Protein AF-A0A7Y1TUT3-F1 (afdb_monomer_lite)

Radius of gyration: 25.34 Å; chains: 1; bounding box: 62×27×65 Å

Structure (mmCIF, N/CA/C/O backbone):
data_AF-A0A7Y1TUT3-F1
#
_entry.id   AF-A0A7Y1TUT3-F1
#
loop_
_atom_site.group_PDB
_atom_site.id
_atom_site.type_symbol
_atom_site.label_atom_id
_atom_site.label_alt_id
_atom_site.label_comp_id
_atom_site.label_asym_id
_atom_site.label_entity_id
_atom_site.label_seq_id
_atom_site.pdbx_PDB_ins_code
_atom_site.Cartn_x
_atom_site.Cartn_y
_atom_site.Cartn_z
_atom_site.occupancy
_atom_site.B_iso_or_equiv
_atom_site.auth_seq_id
_atom_site.auth_comp_id
_atom_site.auth_asym_id
_atom_site.auth_atom_id
_atom_site.pdbx_PDB_model_num
ATOM 1 N N . MET A 1 1 ? 11.309 -2.643 -51.539 1.00 39.34 1 MET A N 1
ATOM 2 C CA . MET A 1 1 ? 12.788 -2.597 -51.511 1.00 39.34 1 MET A CA 1
ATOM 3 C C . MET A 1 1 ? 13.209 -1.832 -50.266 1.00 39.34 1 MET A C 1
ATOM 5 O O . MET A 1 1 ? 12.883 -0.665 -50.175 1.00 39.34 1 MET A O 1
ATOM 9 N N . SER A 1 2 ? 13.599 -2.522 -49.189 1.00 39.97 2 SER A N 1
ATOM 10 C CA . SER A 1 2 ? 15.007 -2.813 -48.827 1.00 39.97 2 SER A CA 1
ATOM 11 C C . SER A 1 2 ? 15.806 -1.550 -48.480 1.00 39.97 2 SER A C 1
ATOM 13 O O . SER A 1 2 ? 15.879 -0.667 -49.313 1.00 39.97 2 SER A O 1
ATOM 15 N N . LYS A 1 3 ? 16.530 -1.4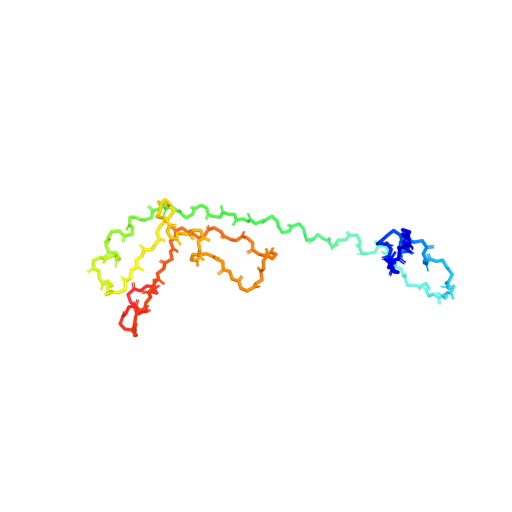30 -47.365 1.00 41.06 3 LYS A N 1
ATOM 16 C CA . LYS A 1 3 ? 16.717 -2.250 -46.155 1.00 41.06 3 LYS A CA 1
ATOM 17 C C . LYS A 1 3 ? 17.755 -1.482 -45.297 1.00 41.06 3 LYS A C 1
ATOM 19 O O . LYS A 1 3 ? 18.686 -0.931 -45.867 1.00 41.06 3 LYS A O 1
ATOM 24 N N . ILE A 1 4 ? 17.654 -1.601 -43.970 1.00 47.97 4 ILE A N 1
ATOM 25 C CA . ILE A 1 4 ? 18.757 -1.524 -42.982 1.00 47.97 4 ILE A CA 1
ATOM 26 C C . ILE A 1 4 ? 19.184 -0.113 -42.531 1.00 47.97 4 ILE A C 1
ATOM 28 O O . ILE A 1 4 ? 20.192 0.436 -42.961 1.00 47.97 4 ILE A O 1
ATOM 32 N N . ASP A 1 5 ? 18.450 0.391 -41.536 1.00 45.50 5 ASP A N 1
ATOM 33 C CA . ASP A 1 5 ? 18.959 1.302 -40.508 1.00 45.50 5 ASP A CA 1
ATOM 34 C C . ASP A 1 5 ? 20.210 0.726 -39.827 1.00 45.50 5 ASP A C 1
ATOM 36 O O . ASP A 1 5 ? 20.262 -0.462 -39.483 1.00 45.50 5 ASP A O 1
ATOM 40 N N . GLY A 1 6 ? 21.194 1.598 -39.596 1.00 52.69 6 GLY A N 1
ATOM 41 C CA . GLY A 1 6 ? 22.493 1.335 -38.975 1.00 52.69 6 GLY A CA 1
ATOM 42 C C . GLY A 1 6 ? 22.417 0.887 -37.514 1.00 52.69 6 GLY A C 1
ATOM 43 O O . GLY A 1 6 ? 22.863 1.582 -36.603 1.00 52.69 6 GLY A O 1
ATOM 44 N N . ARG A 1 7 ? 21.895 -0.319 -37.277 1.00 45.12 7 ARG A N 1
ATOM 45 C CA . ARG A 1 7 ? 22.048 -1.028 -36.006 1.00 45.12 7 ARG A CA 1
ATOM 46 C C . ARG A 1 7 ? 23.493 -1.493 -35.874 1.00 45.12 7 ARG A C 1
ATOM 48 O O . ARG A 1 7 ? 23.844 -2.591 -36.300 1.00 45.12 7 ARG A O 1
ATOM 55 N N . ILE A 1 8 ? 24.315 -0.694 -35.203 1.00 53.19 8 ILE A N 1
ATOM 56 C CA . ILE A 1 8 ? 25.503 -1.215 -34.527 1.00 53.19 8 ILE A CA 1
ATOM 57 C C . ILE A 1 8 ? 25.000 -2.224 -33.484 1.00 53.19 8 ILE A C 1
ATOM 59 O O . ILE A 1 8 ? 24.494 -1.877 -32.418 1.00 53.19 8 ILE A O 1
ATOM 63 N N . THR A 1 9 ? 25.049 -3.508 -33.830 1.00 56.41 9 THR A N 1
ATOM 64 C CA . THR A 1 9 ? 24.691 -4.603 -32.928 1.00 56.41 9 THR A CA 1
ATOM 65 C C . THR A 1 9 ? 25.669 -4.669 -31.758 1.00 56.41 9 THR A C 1
ATOM 67 O O . THR A 1 9 ? 26.884 -4.672 -31.956 1.00 56.41 9 THR A O 1
ATOM 70 N N . ARG A 1 10 ? 25.126 -4.842 -30.543 1.00 50.25 10 ARG A N 1
ATOM 71 C CA . ARG A 1 10 ? 25.810 -4.985 -29.234 1.00 50.25 10 ARG A CA 1
ATOM 72 C C . ARG A 1 10 ? 26.977 -5.994 -29.187 1.00 50.25 10 ARG A C 1
ATOM 74 O O . ARG A 1 10 ? 27.709 -6.040 -28.208 1.00 50.25 10 ARG A O 1
ATOM 81 N N . ARG A 1 11 ? 27.166 -6.798 -30.235 1.00 47.69 11 ARG A N 1
ATOM 82 C CA . ARG A 1 11 ? 28.243 -7.787 -30.380 1.00 47.69 11 ARG A CA 1
ATOM 83 C C . ARG A 1 11 ? 29.583 -7.181 -30.820 1.00 47.69 11 ARG A C 1
ATOM 85 O O . ARG A 1 11 ? 30.610 -7.812 -30.604 1.00 47.69 11 ARG A O 1
ATOM 92 N N . ALA A 1 12 ? 29.585 -5.978 -31.402 1.00 49.09 12 ALA A N 1
ATOM 93 C CA . ALA A 1 12 ? 30.807 -5.321 -31.878 1.00 49.09 12 ALA A CA 1
ATOM 94 C C . ALA A 1 12 ? 31.656 -4.704 -30.750 1.00 49.09 12 ALA A C 1
ATOM 96 O O . ALA A 1 12 ? 32.849 -4.496 -30.933 1.00 49.09 12 ALA A O 1
ATOM 97 N N . LEU A 1 13 ? 31.072 -4.463 -29.570 1.00 50.84 13 LEU A N 1
ATOM 98 C CA . LEU A 1 13 ? 31.771 -3.805 -28.462 1.00 50.84 13 LEU A CA 1
ATOM 99 C C . LEU A 1 13 ? 32.761 -4.736 -27.736 1.00 50.84 13 LEU A C 1
ATOM 101 O O . LEU A 1 13 ? 33.765 -4.279 -27.206 1.00 50.84 13 LEU A O 1
ATOM 105 N N . ILE A 1 14 ? 32.521 -6.052 -27.737 1.00 50.56 14 ILE A N 1
ATOM 106 C CA . ILE A 1 14 ? 33.295 -6.996 -26.906 1.00 50.56 14 ILE A CA 1
ATOM 107 C C . ILE A 1 14 ? 34.603 -7.451 -27.589 1.00 50.56 14 ILE A C 1
ATOM 109 O O . ILE A 1 14 ? 35.453 -8.058 -26.948 1.00 50.56 14 ILE A O 1
ATOM 113 N N . LYS A 1 15 ? 34.829 -7.131 -28.874 1.00 41.50 15 LYS A N 1
ATOM 114 C CA . LYS A 1 15 ? 36.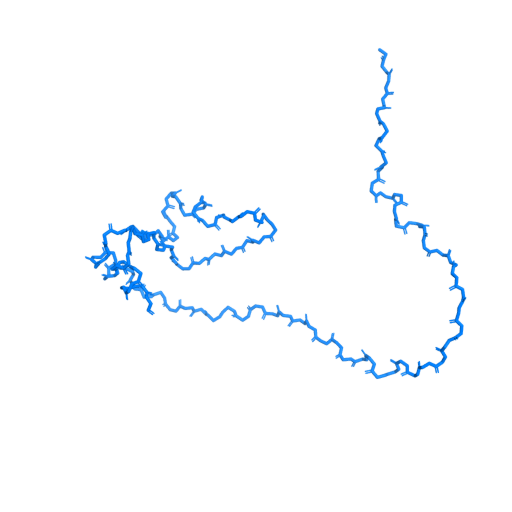019 -7.597 -29.619 1.00 41.50 15 LYS A CA 1
ATOM 115 C C . LYS A 1 15 ? 37.134 -6.551 -29.791 1.00 41.50 15 LYS A C 1
ATOM 117 O O . LYS A 1 15 ? 38.098 -6.826 -30.494 1.00 41.50 15 LYS A O 1
ATOM 122 N N . GLY A 1 16 ? 37.016 -5.378 -29.162 1.00 42.81 16 GLY A N 1
ATOM 123 C CA . GLY A 1 16 ? 37.890 -4.218 -29.401 1.00 42.81 16 GLY A CA 1
ATOM 124 C C . GLY A 1 16 ? 38.890 -3.854 -28.298 1.00 42.81 16 GLY A C 1
ATOM 125 O O . GLY A 1 16 ? 39.383 -2.735 -28.307 1.00 42.81 16 GLY A O 1
ATOM 126 N N . SER A 1 17 ? 39.188 -4.735 -27.341 1.00 45.19 17 SER A N 1
ATOM 127 C CA . SER A 1 17 ? 40.190 -4.462 -26.297 1.00 45.19 17 SER A CA 1
ATOM 128 C C . SER A 1 17 ? 41.368 -5.426 -26.430 1.00 45.19 17 SER A C 1
ATOM 130 O O . SER A 1 17 ? 41.459 -6.442 -25.750 1.00 45.19 17 SER A O 1
ATOM 132 N N . MET A 1 18 ? 42.257 -5.122 -27.370 1.00 46.59 18 MET A N 1
ATOM 133 C CA . MET A 1 18 ? 43.620 -5.642 -27.399 1.00 46.59 18 MET A CA 1
ATOM 134 C C . MET A 1 18 ? 44.557 -4.473 -27.702 1.00 46.59 18 MET A C 1
ATOM 136 O O . MET A 1 18 ? 44.287 -3.693 -28.610 1.00 46.59 18 MET A O 1
ATOM 140 N N . ALA A 1 19 ? 45.656 -4.433 -26.946 1.00 43.28 19 ALA A N 1
ATOM 141 C CA . ALA A 1 19 ? 46.812 -3.537 -27.028 1.00 43.28 19 ALA A CA 1
ATOM 142 C C . ALA A 1 19 ? 46.715 -2.172 -26.315 1.00 43.28 19 ALA A C 1
ATOM 144 O O . ALA A 1 19 ? 46.267 -1.181 -26.877 1.00 43.28 19 ALA A O 1
ATOM 145 N N . ALA A 1 20 ? 47.300 -2.106 -25.115 1.00 44.75 20 ALA A N 1
ATOM 146 C CA . ALA A 1 20 ? 48.457 -1.238 -24.877 1.00 44.75 20 ALA A CA 1
ATOM 147 C C . ALA A 1 20 ? 49.224 -1.718 -23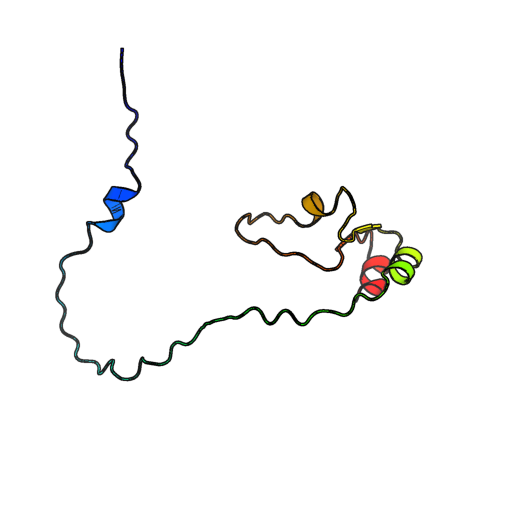.635 1.00 44.75 20 ALA A C 1
ATOM 149 O O . ALA A 1 20 ? 48.681 -1.810 -22.537 1.00 44.75 20 ALA A O 1
ATOM 150 N N . ALA A 1 21 ? 50.490 -2.058 -23.860 1.00 48.38 21 ALA A N 1
ATOM 151 C CA . ALA A 1 21 ? 51.481 -2.389 -22.854 1.00 48.38 21 ALA A CA 1
ATOM 152 C C . ALA A 1 21 ? 51.840 -1.156 -22.007 1.00 48.38 21 ALA A C 1
ATOM 154 O O . ALA A 1 21 ? 52.000 -0.059 -22.536 1.00 48.38 21 ALA A O 1
ATOM 155 N N . GLY A 1 22 ? 52.027 -1.361 -20.706 1.00 37.84 22 GLY A N 1
ATOM 156 C CA . GLY A 1 22 ? 52.562 -0.365 -19.785 1.00 37.84 22 GLY A CA 1
ATOM 157 C C . GLY A 1 22 ? 53.015 -1.051 -18.502 1.00 37.84 22 GLY A C 1
ATOM 158 O O . GLY A 1 22 ? 52.194 -1.541 -17.735 1.00 37.84 22 GLY A O 1
ATOM 159 N N . LEU A 1 23 ? 54.331 -1.143 -18.326 1.00 49.06 23 LEU A N 1
ATOM 160 C CA . LEU A 1 23 ? 55.023 -1.767 -17.201 1.00 49.06 23 LEU A CA 1
ATOM 161 C C . LEU A 1 23 ? 54.691 -1.037 -15.884 1.00 49.06 23 LEU A C 1
ATOM 163 O O . LEU A 1 23 ? 55.063 0.120 -15.714 1.00 49.06 23 LEU A O 1
ATOM 167 N N . ALA A 1 24 ? 54.064 -1.723 -14.931 1.00 43.12 24 ALA A N 1
ATOM 168 C CA . ALA A 1 24 ? 54.142 -1.376 -13.515 1.00 43.12 24 ALA A CA 1
ATOM 169 C C . ALA A 1 24 ? 54.047 -2.671 -12.698 1.00 43.12 24 ALA A C 1
ATOM 171 O O . ALA A 1 24 ? 52.968 -3.229 -12.512 1.00 43.12 24 ALA A O 1
ATOM 172 N N . LEU A 1 25 ? 55.200 -3.177 -12.253 1.00 52.78 25 LEU A N 1
ATOM 173 C CA . LEU A 1 25 ? 55.279 -4.243 -11.255 1.00 52.78 25 LEU A CA 1
ATOM 174 C C . LEU A 1 25 ? 54.865 -3.659 -9.900 1.00 52.78 25 LEU A C 1
ATOM 176 O O . LEU A 1 25 ? 55.700 -3.205 -9.122 1.00 52.78 25 LEU A O 1
ATOM 180 N N . VAL A 1 26 ? 53.562 -3.649 -9.643 1.00 49.19 26 VAL A N 1
ATOM 181 C CA . VAL A 1 26 ? 53.012 -3.621 -8.288 1.00 49.19 26 VAL A CA 1
ATOM 182 C C . VAL A 1 26 ? 52.508 -5.033 -8.014 1.00 49.19 26 VAL A C 1
ATOM 184 O O . VAL A 1 26 ? 51.801 -5.617 -8.833 1.00 49.19 26 VAL A O 1
ATOM 187 N N . ASP A 1 27 ? 52.944 -5.606 -6.900 1.00 45.50 27 ASP A N 1
ATOM 188 C CA . ASP A 1 27 ? 52.645 -6.973 -6.480 1.00 45.50 27 ASP A CA 1
ATOM 189 C C . ASP A 1 27 ? 51.134 -7.119 -6.190 1.00 45.50 27 ASP A C 1
ATOM 191 O O . ASP A 1 27 ? 50.627 -6.700 -5.151 1.00 45.50 27 ASP A O 1
ATOM 195 N N . ILE A 1 28 ? 50.380 -7.644 -7.163 1.00 52.41 28 ILE A N 1
ATOM 196 C CA . ILE A 1 28 ? 48.904 -7.765 -7.137 1.00 52.41 28 ILE A CA 1
ATOM 197 C C . ILE A 1 28 ? 48.437 -9.053 -6.422 1.00 52.41 28 ILE A C 1
ATOM 199 O O . ILE A 1 28 ? 47.240 -9.315 -6.295 1.00 52.41 28 ILE A O 1
ATOM 203 N N . SER A 1 29 ? 49.358 -9.840 -5.862 1.00 50.94 29 SER A N 1
ATOM 204 C CA . SER A 1 29 ? 49.038 -11.085 -5.148 1.00 50.94 29 SER A CA 1
ATOM 205 C C . SER A 1 29 ? 48.148 -10.891 -3.899 1.00 50.94 29 SER A C 1
ATOM 207 O O . SER A 1 29 ? 47.520 -11.847 -3.447 1.00 50.94 29 SER A O 1
ATOM 209 N N . ALA A 1 30 ? 47.988 -9.659 -3.398 1.00 49.41 30 ALA A N 1
ATOM 210 C CA . ALA A 1 30 ? 47.130 -9.338 -2.253 1.00 49.41 30 ALA A CA 1
ATOM 211 C C . ALA A 1 30 ? 45.671 -8.944 -2.588 1.00 49.41 30 ALA A C 1
ATOM 213 O O . ALA A 1 30 ? 44.873 -8.783 -1.667 1.00 49.41 30 ALA A O 1
ATOM 214 N N . ILE A 1 31 ? 45.259 -8.823 -3.861 1.00 56.44 31 ILE A N 1
ATOM 215 C CA . ILE A 1 31 ? 43.847 -8.491 -4.204 1.00 56.44 31 ILE A CA 1
ATOM 216 C C . ILE A 1 31 ? 42.957 -9.752 -4.254 1.00 56.44 31 ILE A C 1
ATOM 218 O O . ILE A 1 31 ? 41.784 -9.714 -4.630 1.00 56.44 31 ILE A O 1
ATOM 222 N N . ALA A 1 32 ? 43.465 -10.890 -3.779 1.00 54.56 32 ALA A N 1
ATOM 223 C CA . ALA A 1 32 ? 42.674 -12.083 -3.504 1.00 54.56 32 ALA A CA 1
ATOM 224 C C . ALA A 1 32 ? 41.825 -11.920 -2.226 1.00 54.56 32 ALA A C 1
ATOM 226 O O . ALA A 1 32 ? 41.920 -12.734 -1.317 1.00 54.56 32 ALA A O 1
ATOM 227 N N . SER A 1 33 ? 41.022 -10.856 -2.127 1.00 56.12 33 SER A N 1
ATOM 228 C CA . SER A 1 33 ? 39.950 -10.679 -1.130 1.00 56.12 33 SER A CA 1
ATOM 229 C C . SER A 1 33 ? 39.062 -9.472 -1.469 1.00 56.12 33 SER A C 1
ATOM 231 O O . SER A 1 33 ? 38.843 -8.602 -0.637 1.00 56.12 33 SER A O 1
ATOM 233 N N . THR A 1 34 ? 38.504 -9.395 -2.681 1.00 51.44 34 THR A N 1
ATOM 234 C CA . THR A 1 34 ? 37.254 -8.627 -2.860 1.00 51.44 34 THR A CA 1
ATOM 235 C C . THR A 1 34 ? 36.097 -9.610 -2.876 1.00 51.44 34 THR A C 1
ATOM 237 O O . THR A 1 34 ? 35.559 -9.982 -3.917 1.00 51.44 34 THR A O 1
ATOM 240 N N . GLN A 1 35 ? 35.746 -10.084 -1.681 1.00 61.97 35 GLN A N 1
ATOM 241 C CA . GLN A 1 35 ? 34.425 -10.640 -1.452 1.00 61.97 35 GLN A CA 1
ATOM 242 C C . GLN A 1 35 ? 33.431 -9.482 -1.413 1.00 61.97 35 GLN A C 1
ATOM 244 O O . GLN A 1 35 ? 33.399 -8.732 -0.448 1.00 61.97 35 GLN A O 1
ATOM 249 N N . GLN A 1 36 ? 32.571 -9.374 -2.421 1.00 55.62 36 GLN A N 1
ATOM 250 C CA . GLN A 1 36 ? 31.279 -8.718 -2.232 1.00 55.62 36 GLN A CA 1
ATOM 251 C C . GLN A 1 36 ? 30.178 -9.601 -2.825 1.00 55.62 36 GLN A C 1
ATOM 253 O O . GLN A 1 36 ? 29.423 -9.208 -3.709 1.00 55.62 36 GLN A O 1
ATOM 258 N N . SER A 1 37 ? 30.083 -10.833 -2.312 1.00 50.34 37 SER A N 1
ATOM 259 C CA . SER A 1 37 ? 28.814 -11.563 -2.326 1.00 50.34 37 SER A CA 1
ATOM 260 C C . SER A 1 37 ? 27.896 -10.906 -1.301 1.00 50.34 37 SER A C 1
ATOM 262 O O . SER A 1 37 ? 27.833 -11.310 -0.144 1.00 50.34 37 SER A O 1
ATOM 264 N N . GLY A 1 38 ? 27.199 -9.853 -1.726 1.00 48.94 38 GLY A N 1
ATOM 265 C CA . GLY A 1 38 ? 26.055 -9.308 -1.007 1.00 48.94 38 GLY A CA 1
ATOM 266 C C . GLY A 1 38 ? 24.878 -10.268 -1.129 1.00 48.94 38 GLY A C 1
ATOM 267 O O . GLY A 1 38 ? 23.935 -9.999 -1.870 1.00 48.94 38 GLY A O 1
ATOM 268 N N . ALA A 1 39 ? 24.937 -11.406 -0.434 1.00 52.78 39 ALA A N 1
ATOM 269 C CA . ALA A 1 39 ? 23.741 -12.177 -0.145 1.00 52.78 39 ALA A CA 1
ATOM 270 C C . ALA A 1 39 ? 22.806 -11.236 0.620 1.00 52.78 39 ALA A C 1
ATOM 272 O O . ALA A 1 39 ? 23.118 -10.806 1.729 1.00 52.78 39 ALA A O 1
ATOM 273 N N . ALA A 1 40 ? 21.702 -10.841 -0.014 1.00 59.12 40 ALA A N 1
ATOM 274 C CA . ALA A 1 40 ? 20.653 -10.085 0.639 1.00 59.12 40 ALA A CA 1
ATOM 275 C C . ALA A 1 40 ? 20.117 -10.951 1.780 1.00 59.12 40 ALA A C 1
ATOM 277 O O . ALA A 1 40 ? 19.283 -11.833 1.564 1.00 59.12 40 ALA A O 1
ATOM 278 N N . SER A 1 41 ? 20.643 -10.721 2.983 1.00 43.56 41 SER A N 1
ATOM 279 C CA . SER A 1 41 ? 20.114 -11.237 4.235 1.00 43.56 41 SER A CA 1
ATOM 280 C C . SER A 1 41 ? 18.673 -10.762 4.332 1.00 43.56 41 SER A C 1
ATOM 282 O O . SER A 1 41 ? 18.380 -9.658 4.786 1.00 43.56 41 SER A O 1
ATOM 284 N N . THR A 1 42 ? 17.762 -11.577 3.810 1.00 56.38 42 THR A N 1
ATOM 285 C CA . THR A 1 42 ? 16.331 -11.359 3.939 1.00 56.38 42 THR A CA 1
ATOM 286 C C . THR A 1 42 ? 16.007 -11.800 5.349 1.00 56.38 42 THR A C 1
ATOM 288 O O . THR A 1 42 ? 15.626 -12.944 5.585 1.00 56.38 42 THR A O 1
ATOM 291 N N . THR A 1 43 ? 16.244 -10.917 6.318 1.00 56.03 43 THR A N 1
ATOM 292 C CA . THR A 1 43 ? 15.680 -11.084 7.650 1.00 56.03 43 THR A CA 1
ATOM 293 C C . THR A 1 43 ? 14.176 -11.121 7.433 1.00 56.03 43 THR A C 1
ATOM 295 O O . THR A 1 43 ? 13.569 -10.102 7.106 1.00 56.03 43 THR A O 1
ATOM 298 N N . ALA A 1 44 ? 13.595 -12.320 7.482 1.00 58.66 44 ALA A N 1
ATOM 299 C CA . ALA A 1 44 ? 12.172 -12.518 7.304 1.00 58.66 44 ALA A CA 1
ATOM 300 C C . ALA A 1 44 ? 11.470 -11.765 8.433 1.00 58.66 44 ALA A C 1
ATOM 302 O O . ALA A 1 44 ? 11.411 -12.222 9.575 1.00 58.66 44 ALA A O 1
ATOM 303 N N . VAL A 1 45 ? 11.000 -10.559 8.123 1.00 62.06 45 VAL A N 1
ATOM 304 C CA . VAL A 1 45 ? 10.189 -9.774 9.040 1.00 62.06 45 VAL A CA 1
ATOM 305 C C . VAL A 1 45 ? 8.933 -10.594 9.280 1.00 62.06 45 VAL A C 1
ATOM 307 O O . VAL A 1 45 ? 8.145 -10.826 8.363 1.00 62.06 45 VAL A O 1
ATOM 310 N N . LYS A 1 46 ? 8.776 -11.083 10.512 1.00 55.97 46 LYS A N 1
ATOM 311 C CA . LYS A 1 46 ? 7.559 -11.756 10.960 1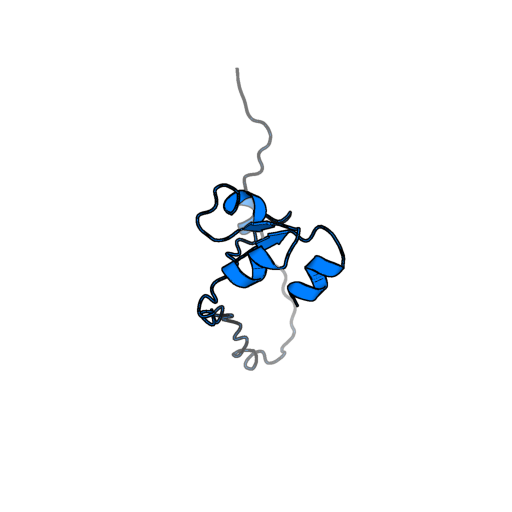.00 55.97 46 LYS A CA 1
ATOM 312 C C . LYS A 1 46 ? 6.396 -10.813 10.633 1.00 55.97 46 LYS A C 1
ATOM 314 O O . LYS A 1 46 ? 6.452 -9.667 11.090 1.00 55.97 46 LYS A O 1
ATOM 319 N N . PRO A 1 47 ? 5.401 -11.219 9.824 1.00 56.91 47 PRO A N 1
ATOM 320 C CA . PRO A 1 47 ? 4.349 -10.305 9.415 1.00 56.91 47 PRO A CA 1
ATOM 321 C C . PRO A 1 47 ? 3.589 -9.887 10.670 1.00 56.91 47 PRO A C 1
ATOM 323 O O . PRO A 1 47 ? 2.853 -10.677 11.261 1.00 56.91 47 PRO A O 1
ATOM 326 N N . LYS A 1 48 ? 3.813 -8.651 11.120 1.00 61.59 48 LYS A N 1
ATOM 327 C CA . LYS A 1 48 ? 2.890 -8.023 12.053 1.00 61.59 48 LYS A CA 1
ATOM 328 C C . LYS A 1 48 ? 1.588 -7.803 11.286 1.00 61.59 48 LYS A C 1
ATOM 330 O O . LYS A 1 48 ? 1.644 -7.386 10.126 1.00 61.59 48 LYS A O 1
ATOM 335 N N . PRO A 1 49 ? 0.427 -8.087 11.890 1.00 71.81 49 PRO A N 1
ATOM 336 C CA . PRO A 1 49 ? -0.833 -7.713 11.281 1.00 71.81 49 PRO A CA 1
ATOM 337 C C . PRO A 1 49 ? -0.831 -6.192 11.092 1.00 71.81 49 PRO A C 1
ATOM 339 O O . PRO A 1 49 ? -0.794 -5.444 12.063 1.00 71.81 49 PRO A O 1
ATOM 342 N N . PHE A 1 50 ? -0.870 -5.724 9.844 1.00 81.00 50 PHE A N 1
ATOM 343 C CA . PHE A 1 50 ? -0.974 -4.292 9.540 1.00 81.00 50 PHE A CA 1
ATOM 344 C C . PHE A 1 50 ? -2.368 -3.721 9.864 1.00 81.00 50 PHE A C 1
ATOM 346 O O . PHE A 1 50 ? -2.608 -2.545 9.625 1.00 81.00 50 PHE A O 1
ATOM 353 N N . ALA A 1 51 ? -3.288 -4.535 10.399 1.00 81.62 51 ALA A N 1
ATOM 354 C CA . ALA A 1 51 ? -4.655 -4.141 10.741 1.00 81.62 51 ALA A CA 1
ATOM 355 C C . ALA A 1 51 ? -4.697 -2.976 11.743 1.00 81.62 51 ALA A C 1
ATOM 357 O O . ALA A 1 51 ? -5.440 -2.018 11.538 1.00 81.62 51 ALA A O 1
ATOM 358 N N . ASP A 1 52 ? -3.843 -3.011 12.768 1.00 85.25 52 ASP A N 1
ATOM 359 C CA . ASP A 1 52 ? -3.747 -1.929 13.753 1.00 85.25 52 ASP A CA 1
ATOM 360 C C . ASP A 1 52 ? -3.293 -0.624 13.090 1.00 85.25 52 ASP A C 1
ATOM 362 O O . ASP A 1 52 ? -3.864 0.435 13.340 1.00 85.25 52 ASP A O 1
ATOM 366 N N . LEU A 1 53 ? -2.314 -0.705 12.184 1.00 84.56 53 LEU A N 1
ATOM 367 C CA . LEU A 1 53 ? -1.805 0.447 11.441 1.00 84.56 53 LEU A CA 1
ATOM 368 C C . LEU A 1 53 ? -2.874 1.037 10.506 1.00 84.56 53 LEU A C 1
ATOM 370 O O . LEU A 1 53 ? -3.050 2.252 10.460 1.00 84.56 53 LEU A O 1
ATOM 374 N N . VAL A 1 54 ? -3.640 0.179 9.823 1.00 84.50 54 VAL A N 1
ATOM 375 C CA . VAL A 1 54 ? -4.772 0.584 8.969 1.00 84.50 54 VAL A CA 1
ATOM 376 C C . VAL A 1 54 ? -5.827 1.356 9.763 1.00 84.50 54 VAL A C 1
ATOM 378 O O . VAL A 1 54 ? -6.419 2.284 9.228 1.00 84.50 54 VAL A O 1
ATOM 381 N N . SER A 1 55 ? -6.056 1.007 11.032 1.00 86.31 55 SER A N 1
ATOM 382 C CA . SER A 1 55 ? -7.039 1.708 11.871 1.00 86.31 55 SER A CA 1
ATOM 383 C C . SER A 1 55 ? -6.585 3.088 12.363 1.00 86.31 55 SER A C 1
ATOM 385 O O . SER A 1 55 ? -7.427 3.926 12.680 1.00 86.31 55 SER A O 1
ATOM 387 N N . ARG A 1 56 ? -5.270 3.322 12.449 1.00 86.69 56 ARG A N 1
ATOM 388 C CA . ARG A 1 56 ? -4.684 4.559 12.998 1.00 86.69 56 ARG A CA 1
ATOM 389 C C . ARG A 1 56 ? -4.350 5.583 11.923 1.00 86.69 56 ARG A C 1
ATOM 391 O O . ARG A 1 56 ? -4.382 6.782 12.184 1.00 86.69 56 ARG A O 1
ATOM 398 N N . MET A 1 57 ? -4.053 5.117 10.714 1.00 88.50 57 MET A N 1
ATOM 399 C CA . MET A 1 57 ? -3.767 5.977 9.576 1.00 88.50 57 MET A CA 1
ATOM 400 C C . MET A 1 57 ? -5.045 6.4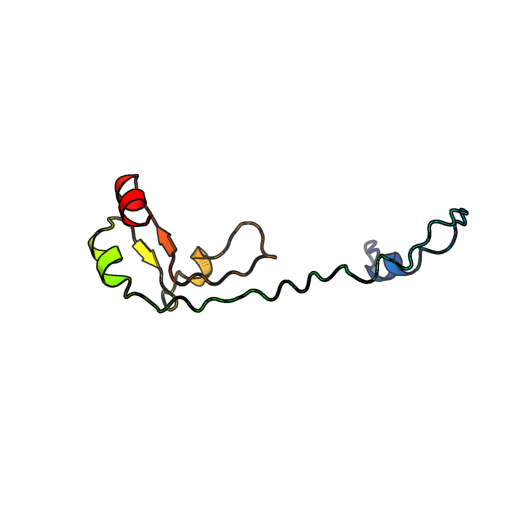49 8.885 1.00 88.50 57 MET A C 1
ATOM 402 O O . MET A 1 57 ? -5.992 5.691 8.685 1.00 88.50 57 MET A O 1
ATOM 406 N N . ARG A 1 58 ? -5.033 7.702 8.428 1.00 86.25 58 ARG A N 1
ATOM 407 C CA . ARG A 1 58 ? -6.025 8.202 7.462 1.00 86.25 58 ARG A CA 1
ATOM 408 C C . ARG A 1 58 ? -5.698 7.735 6.046 1.00 86.25 58 ARG A C 1
ATOM 410 O O . ARG A 1 58 ? -6.597 7.532 5.233 1.00 86.25 58 ARG A O 1
ATOM 417 N N . GLY A 1 59 ? -4.406 7.591 5.761 1.00 85.81 59 GLY A N 1
ATOM 418 C CA . GLY A 1 59 ? -3.885 6.995 4.540 1.00 85.81 59 GLY A CA 1
ATOM 419 C C . GLY A 1 59 ? -4.134 5.487 4.423 1.00 85.81 59 GLY A C 1
ATOM 420 O O . GLY A 1 59 ? -4.521 4.817 5.375 1.00 85.81 59 GLY A O 1
ATOM 421 N N . GLY A 1 60 ? -3.884 4.931 3.237 1.00 89.81 60 GLY A N 1
ATOM 422 C CA . GLY A 1 60 ? -4.067 3.500 2.969 1.00 89.81 60 GLY A CA 1
ATOM 423 C C . GLY A 1 60 ? -2.794 2.678 3.189 1.00 89.81 60 GLY A C 1
ATOM 424 O O . GLY A 1 60 ? -1.700 3.128 2.853 1.00 89.81 60 GLY A O 1
ATOM 425 N N . VAL A 1 61 ? -2.932 1.441 3.677 1.00 90.06 61 VAL A N 1
ATOM 426 C CA . VAL A 1 61 ? -1.839 0.451 3.704 1.00 90.06 61 VAL A CA 1
ATOM 427 C C . VAL A 1 61 ? -2.083 -0.599 2.624 1.00 90.06 61 VAL A C 1
ATOM 429 O O . VAL A 1 61 ? -3.119 -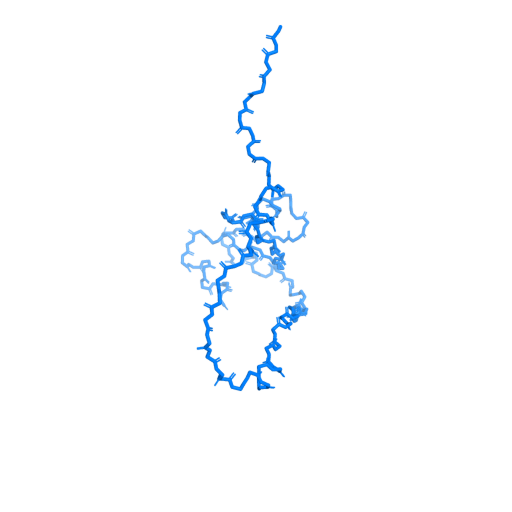1.260 2.599 1.00 90.06 61 VAL A O 1
ATOM 432 N N . ILE A 1 62 ? -1.118 -0.766 1.724 1.00 91.25 62 ILE A N 1
ATOM 433 C CA . ILE A 1 62 ? -1.171 -1.729 0.623 1.00 91.25 62 ILE A CA 1
ATOM 434 C C . ILE A 1 62 ? -0.254 -2.906 0.961 1.00 91.25 62 ILE A C 1
ATOM 436 O O . ILE A 1 62 ? 0.966 -2.758 1.007 1.00 91.25 62 ILE A O 1
ATOM 440 N N . ALA A 1 63 ? -0.840 -4.081 1.176 1.00 89.69 63 ALA A N 1
ATOM 441 C CA . ALA A 1 63 ? -0.123 -5.325 1.453 1.00 89.69 63 ALA A CA 1
ATOM 442 C C . ALA A 1 63 ? -0.025 -6.226 0.200 1.00 89.69 63 ALA A C 1
ATOM 444 O O . ALA A 1 63 ? -0.797 -6.040 -0.751 1.00 89.69 63 ALA A O 1
ATOM 445 N N . PRO A 1 64 ? 0.892 -7.214 0.184 1.00 88.31 64 PRO A N 1
ATOM 446 C CA . PRO A 1 64 ? 0.915 -8.265 -0.828 1.00 88.31 64 PRO A CA 1
ATOM 447 C C . PRO A 1 64 ? -0.470 -8.915 -0.969 1.00 88.31 64 PRO A C 1
ATOM 449 O O . PRO A 1 64 ? -1.060 -9.340 0.021 1.00 88.31 64 PRO A O 1
ATOM 452 N N . GLY A 1 65 ? -1.001 -8.958 -2.192 1.00 86.44 65 GLY A N 1
ATOM 453 C CA . GLY A 1 65 ? -2.364 -9.428 -2.490 1.00 86.44 65 GLY A CA 1
ATOM 454 C C . GLY A 1 65 ? -3.368 -8.312 -2.798 1.00 86.44 65 GLY A C 1
ATOM 455 O O . GLY A 1 65 ? -4.413 -8.577 -3.386 1.00 86.44 65 GLY A O 1
ATOM 456 N N . HIS A 1 66 ? -3.048 -7.053 -2.488 1.00 88.69 66 HIS A N 1
ATOM 457 C CA . HIS A 1 66 ? -3.855 -5.919 -2.932 1.00 88.69 66 HIS A CA 1
ATOM 458 C C . HIS A 1 66 ? -3.633 -5.655 -4.438 1.00 88.69 66 HIS A C 1
ATOM 460 O O . HIS A 1 66 ? -2.480 -5.615 -4.875 1.00 88.69 66 HIS A O 1
ATOM 466 N N . PRO A 1 67 ? -4.676 -5.370 -5.246 1.00 91.69 67 PRO A N 1
ATOM 467 C CA . PRO A 1 67 ? -4.547 -5.197 -6.703 1.00 91.69 67 PRO A CA 1
ATOM 468 C C . PRO A 1 67 ? -3.613 -4.047 -7.110 1.00 91.69 67 PRO A C 1
ATOM 470 O O . PRO A 1 67 ? -3.049 -4.038 -8.199 1.00 91.69 67 PRO A O 1
ATOM 473 N N . ARG A 1 68 ? -3.422 -3.067 -6.220 1.00 92.00 68 ARG A N 1
ATOM 474 C CA . ARG A 1 68 ? -2.511 -1.929 -6.435 1.00 92.00 68 ARG A CA 1
ATOM 475 C C . ARG A 1 68 ? -1.072 -2.175 -5.966 1.00 92.00 68 ARG A C 1
ATOM 477 O O . ARG A 1 68 ? -0.244 -1.294 -6.168 1.00 92.00 68 ARG A O 1
ATOM 484 N N . TYR A 1 69 ? -0.759 -3.319 -5.352 1.00 92.81 69 TYR A N 1
ATOM 485 C CA . TYR A 1 69 ? 0.564 -3.594 -4.771 1.00 92.81 69 TYR A CA 1
ATOM 486 C C . TYR A 1 69 ? 1.680 -3.563 -5.822 1.00 92.81 69 TYR A C 1
ATOM 488 O O . TYR A 1 69 ? 2.684 -2.876 -5.637 1.00 92.81 69 TYR A O 1
ATOM 496 N N . ASP A 1 70 ? 1.470 -4.216 -6.967 1.00 91.94 70 ASP A N 1
ATOM 497 C CA . ASP A 1 70 ? 2.473 -4.266 -8.035 1.00 91.94 70 ASP A CA 1
ATOM 498 C C . ASP A 1 70 ? 2.713 -2.922 -8.720 1.00 91.94 70 ASP A C 1
ATOM 500 O O . ASP A 1 70 ? 3.820 -2.657 -9.181 1.00 91.94 70 ASP A O 1
ATOM 504 N N . ALA A 1 71 ? 1.701 -2.057 -8.769 1.00 92.56 71 ALA A N 1
ATOM 505 C CA . ALA A 1 71 ? 1.865 -0.699 -9.271 1.00 92.56 71 ALA A CA 1
ATOM 506 C C . ALA A 1 71 ? 2.545 0.203 -8.229 1.00 92.56 71 ALA A C 1
ATOM 508 O O . ALA A 1 71 ? 3.435 0.972 -8.572 1.00 92.56 71 ALA A O 1
ATOM 509 N N . ALA A 1 72 ? 2.157 0.084 -6.956 1.00 92.88 72 ALA A N 1
ATOM 510 C CA . ALA A 1 72 ? 2.656 0.927 -5.871 1.00 92.88 72 ALA A CA 1
ATOM 511 C C . ALA A 1 72 ? 4.127 0.659 -5.511 1.00 92.88 72 ALA A C 1
ATOM 513 O O . ALA A 1 72 ? 4.791 1.552 -4.994 1.00 92.88 72 ALA A O 1
ATOM 514 N N . ARG A 1 73 ? 4.646 -0.549 -5.774 1.00 93.56 73 ARG A N 1
ATOM 515 C CA . ARG A 1 73 ? 6.047 -0.910 -5.489 1.00 93.56 73 ARG A CA 1
ATOM 516 C C . ARG A 1 73 ? 7.050 -0.449 -6.554 1.00 93.56 73 ARG A C 1
ATOM 518 O O . ARG A 1 73 ? 8.252 -0.554 -6.322 1.00 93.56 73 ARG A O 1
ATOM 525 N N . LYS A 1 74 ? 6.583 0.010 -7.722 1.00 93.69 74 LYS A N 1
ATOM 526 C CA . LYS A 1 74 ? 7.460 0.457 -8.811 1.00 93.69 74 LYS A CA 1
ATOM 527 C C . LYS A 1 74 ? 8.067 1.815 -8.488 1.00 93.69 74 LYS A C 1
ATOM 529 O O . LYS A 1 74 ? 7.362 2.749 -8.117 1.00 93.69 74 LYS A O 1
ATOM 534 N N . ILE A 1 75 ? 9.376 1.915 -8.680 1.00 92.62 75 ILE A N 1
ATOM 535 C CA . ILE A 1 75 ? 10.126 3.170 -8.611 1.00 92.62 75 ILE A CA 1
ATOM 536 C C . ILE A 1 75 ? 10.627 3.539 -10.008 1.00 92.62 75 ILE A C 1
ATOM 538 O O . ILE A 1 75 ? 10.529 2.737 -10.928 1.00 92.62 75 ILE A O 1
ATOM 542 N N . PHE A 1 76 ? 11.185 4.741 -10.174 1.00 92.31 76 PHE A N 1
ATOM 543 C CA . PHE A 1 76 ? 11.660 5.215 -11.484 1.00 92.31 76 PHE A CA 1
ATOM 544 C C . PHE A 1 76 ? 12.723 4.302 -12.120 1.00 92.31 76 PHE A C 1
ATOM 546 O O . PHE A 1 76 ? 12.906 4.306 -13.334 1.00 92.31 76 PHE A O 1
ATOM 553 N N . ASN A 1 77 ? 13.466 3.569 -11.289 1.00 91.88 77 ASN A N 1
ATOM 554 C CA . ASN A 1 77 ? 14.505 2.662 -11.733 1.00 91.88 77 ASN A CA 1
ATOM 555 C C . ASN A 1 77 ? 13.959 1.235 -11.835 1.00 91.88 77 ASN A C 1
ATOM 557 O O . ASN A 1 77 ? 13.929 0.503 -10.843 1.00 91.88 77 ASN A O 1
ATOM 561 N N . ASP A 1 78 ? 13.615 0.833 -13.056 1.00 89.69 78 ASP A N 1
ATOM 562 C CA . ASP A 1 78 ? 13.097 -0.504 -13.366 1.00 89.69 78 ASP A CA 1
ATOM 563 C C . ASP A 1 78 ? 14.100 -1.640 -13.095 1.00 89.69 78 ASP A C 1
ATOM 565 O O . ASP A 1 78 ? 13.706 -2.803 -13.024 1.00 89.69 78 ASP A O 1
ATOM 569 N N . MET A 1 79 ? 15.394 -1.344 -12.909 1.00 91.56 79 MET A N 1
ATOM 570 C CA . MET A 1 79 ? 16.382 -2.366 -12.538 1.00 91.56 79 MET A CA 1
ATOM 571 C C . MET A 1 79 ? 16.276 -2.808 -11.070 1.00 91.56 79 MET A C 1
ATOM 573 O O . MET A 1 79 ? 16.930 -3.775 -10.681 1.00 91.56 79 MET A O 1
ATOM 577 N N . ILE A 1 80 ? 15.492 -2.114 -10.237 1.00 88.69 80 ILE A N 1
ATOM 578 C CA . ILE A 1 80 ? 15.355 -2.414 -8.808 1.00 88.69 80 ILE A CA 1
ATOM 579 C C . ILE A 1 80 ? 13.971 -3.013 -8.540 1.00 88.69 80 ILE A C 1
ATOM 581 O O . ILE A 1 80 ? 12.982 -2.296 -8.408 1.00 88.69 80 ILE A O 1
ATOM 585 N N . ASP A 1 81 ? 13.920 -4.337 -8.372 1.00 90.88 81 ASP A N 1
ATOM 586 C CA . ASP A 1 81 ? 12.705 -5.065 -7.989 1.00 90.88 81 ASP A CA 1
ATOM 587 C C . ASP A 1 81 ? 12.733 -5.420 -6.493 1.00 90.88 81 ASP A C 1
ATOM 589 O O . ASP A 1 81 ? 13.306 -6.431 -6.084 1.00 90.88 81 ASP A O 1
ATOM 593 N N . ARG A 1 82 ? 12.130 -4.574 -5.645 1.00 90.56 82 ARG A N 1
ATOM 594 C CA . ARG A 1 82 ? 11.965 -4.849 -4.204 1.00 90.56 82 ARG A CA 1
ATOM 595 C C . ARG A 1 82 ? 10.515 -5.208 -3.880 1.00 90.56 82 ARG A C 1
ATOM 597 O O . ARG A 1 82 ? 9.573 -4.664 -4.459 1.00 90.56 82 ARG A O 1
ATOM 604 N N . ARG A 1 83 ? 10.338 -6.132 -2.931 1.00 91.25 83 ARG A N 1
ATOM 605 C CA . ARG A 1 83 ? 9.028 -6.619 -2.467 1.00 91.25 83 ARG A CA 1
ATOM 606 C C . ARG A 1 83 ? 8.847 -6.321 -0.975 1.00 91.25 83 ARG A C 1
ATOM 608 O O . ARG A 1 83 ? 9.184 -7.165 -0.147 1.00 91.25 83 ARG A O 1
ATOM 615 N N . PRO A 1 84 ? 8.391 -5.108 -0.615 1.00 90.00 84 PRO A N 1
ATOM 616 C CA . PRO A 1 84 ? 8.171 -4.737 0.781 1.00 90.00 84 PRO A CA 1
ATOM 617 C C . PRO A 1 84 ? 6.983 -5.497 1.388 1.00 90.00 84 PRO A C 1
ATOM 619 O O . PRO A 1 84 ? 6.033 -5.839 0.687 1.00 90.00 84 PRO A O 1
ATOM 622 N N . ALA A 1 85 ? 6.999 -5.722 2.703 1.00 89.31 85 ALA A N 1
ATOM 623 C CA . ALA A 1 85 ? 5.910 -6.416 3.400 1.00 89.31 85 ALA A CA 1
ATOM 624 C C . ALA A 1 85 ? 4.587 -5.622 3.409 1.00 89.31 85 ALA A C 1
ATOM 626 O O . ALA A 1 85 ? 3.518 -6.222 3.442 1.00 89.31 85 ALA A O 1
ATOM 627 N N . ALA A 1 86 ? 4.659 -4.290 3.348 1.00 90.06 86 ALA A N 1
ATOM 628 C CA . ALA A 1 86 ? 3.533 -3.384 3.141 1.00 90.06 86 ALA A CA 1
ATOM 629 C C . ALA A 1 86 ? 4.033 -2.032 2.610 1.00 90.06 86 ALA A C 1
ATOM 631 O O . ALA A 1 86 ? 5.212 -1.701 2.746 1.00 90.06 86 ALA A O 1
ATOM 632 N N . ILE A 1 87 ? 3.132 -1.255 2.012 1.00 91.81 87 ILE A N 1
ATOM 633 C CA . ILE A 1 87 ? 3.371 0.108 1.531 1.00 91.81 87 ILE A CA 1
ATOM 634 C C . ILE A 1 87 ? 2.353 1.025 2.214 1.00 91.81 87 ILE A C 1
ATOM 636 O O . ILE A 1 87 ? 1.154 0.892 1.969 1.00 91.81 87 ILE A O 1
ATOM 640 N N . ALA A 1 88 ? 2.820 1.943 3.061 1.00 92.44 88 ALA A N 1
ATOM 641 C CA . ALA A 1 88 ? 1.979 2.950 3.707 1.00 92.44 88 ALA A CA 1
ATOM 642 C C . ALA A 1 88 ? 1.881 4.206 2.823 1.00 92.44 88 ALA A C 1
ATOM 644 O O . ALA A 1 88 ? 2.896 4.819 2.495 1.00 92.44 88 ALA A O 1
ATOM 645 N N . GLN A 1 89 ? 0.668 4.581 2.414 1.00 92.31 89 GLN A N 1
ATOM 646 C CA . GLN A 1 89 ? 0.394 5.806 1.657 1.00 92.31 89 GLN A CA 1
ATOM 647 C C . GLN A 1 89 ? -0.067 6.912 2.606 1.00 92.31 89 GLN A C 1
ATOM 649 O O . GLN A 1 89 ? -1.265 7.139 2.766 1.00 92.31 89 GLN A O 1
ATOM 654 N N . CYS A 1 90 ? 0.889 7.577 3.250 1.00 93.31 90 CYS A N 1
ATOM 655 C CA . CYS A 1 90 ? 0.627 8.676 4.178 1.00 93.31 90 CYS A CA 1
ATOM 656 C C . CYS A 1 90 ? 0.049 9.898 3.441 1.00 93.31 90 CYS A C 1
ATOM 658 O O . CYS A 1 90 ? 0.565 10.306 2.401 1.00 93.31 90 CYS A O 1
ATOM 660 N N . THR A 1 91 ? -0.996 10.509 4.001 1.00 92.75 91 THR A N 1
ATOM 661 C CA . THR A 1 91 ? -1.637 11.726 3.460 1.00 92.75 91 THR A CA 1
ATOM 662 C C . THR A 1 91 ? -1.192 13.005 4.170 1.00 92.75 91 THR A C 1
ATOM 664 O O . THR A 1 91 ? -1.419 14.105 3.670 1.00 92.75 91 THR A O 1
ATOM 667 N N . GLY A 1 92 ? -0.530 12.879 5.321 1.00 91.56 92 GLY A N 1
ATOM 668 C CA . GLY A 1 92 ? -0.005 14.002 6.090 1.00 91.56 92 GLY A CA 1
ATOM 669 C C . GLY A 1 92 ? 0.964 13.561 7.184 1.00 91.56 92 GLY A C 1
ATOM 670 O O . GLY A 1 92 ? 1.244 12.376 7.343 1.00 91.56 92 GLY A O 1
ATOM 671 N N . ALA A 1 93 ? 1.461 14.526 7.962 1.00 92.44 93 ALA A N 1
ATOM 672 C CA . ALA A 1 93 ? 2.477 14.285 8.989 1.00 92.44 93 ALA A CA 1
ATOM 673 C C . ALA A 1 93 ? 2.014 13.326 10.101 1.00 92.44 93 ALA A C 1
ATOM 675 O O . ALA A 1 93 ? 2.811 12.528 10.579 1.00 92.44 93 ALA A O 1
ATOM 676 N N . ALA A 1 94 ? 0.730 13.359 10.475 1.00 89.25 94 ALA A N 1
ATOM 677 C CA . ALA A 1 94 ? 0.174 12.433 11.464 1.00 89.25 94 ALA A CA 1
ATOM 678 C C . ALA A 1 94 ? 0.313 10.967 11.015 1.00 89.25 94 ALA A C 1
ATOM 680 O O . ALA A 1 94 ? 0.765 10.134 11.789 1.00 89.25 94 ALA A O 1
ATOM 681 N N . ASP A 1 95 ? 0.031 10.674 9.740 1.00 88.94 95 ASP A N 1
ATOM 682 C CA . ASP A 1 95 ? 0.191 9.322 9.191 1.00 88.94 95 ASP A CA 1
ATOM 683 C C . ASP A 1 95 ? 1.664 8.891 9.155 1.00 88.94 95 ASP A C 1
ATOM 685 O O . ASP A 1 95 ? 1.958 7.710 9.265 1.00 88.94 95 ASP A O 1
ATOM 689 N N . VAL A 1 96 ? 2.603 9.828 8.977 1.00 88.62 96 VAL A N 1
ATOM 690 C CA . VAL A 1 96 ? 4.042 9.519 9.011 1.00 88.62 96 VAL A CA 1
ATOM 691 C C . VAL A 1 96 ? 4.478 9.153 10.431 1.00 88.62 96 VAL A C 1
ATOM 693 O O . VAL A 1 96 ? 5.217 8.190 10.602 1.00 88.62 96 VAL A O 1
ATOM 696 N N . MET A 1 97 ? 3.986 9.874 11.443 1.00 90.31 97 MET A N 1
ATOM 697 C CA . MET A 1 97 ? 4.295 9.595 12.851 1.00 90.31 97 MET A CA 1
ATOM 698 C C . MET A 1 97 ? 3.763 8.235 13.316 1.00 90.31 97 MET A C 1
ATOM 700 O O . MET A 1 97 ? 4.414 7.588 14.125 1.00 90.31 97 MET A O 1
ATOM 704 N N . GLU A 1 98 ? 2.619 7.785 12.796 1.00 89.25 98 GLU A N 1
ATOM 705 C CA . GLU A 1 98 ? 2.060 6.459 13.113 1.00 89.25 98 GLU A CA 1
ATOM 706 C C . GLU A 1 98 ? 2.841 5.294 12.467 1.00 89.25 98 GLU A C 1
ATOM 708 O O . GLU A 1 98 ? 2.688 4.148 12.886 1.00 89.25 98 GLU A O 1
ATOM 713 N N . VAL A 1 99 ? 3.652 5.558 11.432 1.00 86.19 99 VAL A N 1
ATOM 714 C CA . VAL A 1 99 ? 4.347 4.529 10.627 1.00 86.19 99 VAL A CA 1
ATOM 715 C C . VAL A 1 99 ? 5.816 4.320 11.033 1.00 86.19 99 VAL A C 1
ATOM 717 O O . VAL A 1 99 ? 6.388 3.288 10.674 1.00 86.19 99 VAL A O 1
ATOM 720 N N . ILE A 1 100 ? 6.431 5.272 11.745 1.00 82.25 100 ILE A N 1
ATOM 721 C CA . ILE A 1 100 ? 7.837 5.218 12.209 1.00 82.25 100 ILE A CA 1
ATOM 722 C C . ILE A 1 100 ? 7.970 4.314 13.440 1.00 82.25 100 ILE A C 1
ATOM 724 O O . ILE A 1 100 ? 8.902 3.476 13.436 1.00 82.25 100 ILE A O 1
#

Sequence (100 aa):
MSKIDGRITRRALIKGSMAAAGLALVDISAIASTQQSGAASTTAVKPKPFADLVSRMRGGVIAPGHPRYDAARKIFNDMIDRRPAAIAQCTGAADVMEVI

Foldseek 3Di:
DDDDDPPPDPVVVVPPDDDDDDDDPDPCVPVVDPDPPCPPPCPPDPDDPCVVLCVQAPWDKAAPPRPCQVVQQDDPDPVDDDHDRIDTDHPDDSSVVSVD

pLDDT: mean 70.49, std 20.12, range [37.84, 93.69]

Secondary structure (DSSP, 8-state):
---------TTSGGG------------GGG-TT----------------THHHHHH-SSEEE-TTSTTHHHHT--S-TT-----S-EEE--SHHHHHHH-